Protein AF-A0A5M9WU83-F1 (afdb_monomer)

Secondary structure (DSSP, 8-state):
----S-----S-HHHHHHHHTTT-HHHHHHHHTS---EEEEEEEEE-GGG--S---SSEEE--GGG--S-SEEEEHHHH-GGG-SSEEEEEEEEESSS---------

Organism: Paenibacillus amylolyticus (NCBI:txid1451)

Structure (mmCIF, N/CA/C/O backbone):
data_AF-A0A5M9WU83-F1
#
_entry.id   AF-A0A5M9WU83-F1
#
loop_
_atom_site.group_PDB
_atom_site.id
_atom_site.type_symbol
_atom_site.label_atom_id
_atom_site.label_alt_id
_atom_site.label_comp_id
_atom_site.label_asym_id
_atom_site.label_entity_id
_atom_site.label_seq_id
_atom_site.pdbx_PDB_ins_code
_atom_site.Cartn_x
_atom_site.Cartn_y
_atom_site.Cartn_z
_atom_site.occupancy
_atom_site.B_iso_or_equiv
_atom_site.auth_seq_id
_atom_site.auth_comp_id
_atom_site.auth_asym_id
_atom_site.auth_atom_id
_atom_site.pdbx_PDB_model_num
ATOM 1 N N . MET A 1 1 ? -5.493 -7.601 -32.240 1.00 72.31 1 MET A N 1
ATOM 2 C CA . MET A 1 1 ? -4.197 -6.892 -32.221 1.00 72.31 1 MET A CA 1
ATOM 3 C C . MET A 1 1 ? -4.505 -5.409 -32.199 1.00 72.31 1 MET A C 1
ATOM 5 O O . MET A 1 1 ? -5.287 -4.974 -33.033 1.00 72.31 1 MET A O 1
ATOM 9 N N . PHE A 1 2 ? -3.998 -4.681 -31.206 1.00 92.06 2 PHE A N 1
ATOM 10 C CA . PHE A 1 2 ? -4.208 -3.237 -31.091 1.00 92.06 2 PHE A CA 1
ATOM 11 C C . PHE A 1 2 ? -3.017 -2.506 -31.712 1.00 92.06 2 PHE A C 1
ATOM 13 O O . PHE A 1 2 ? -1.892 -2.992 -31.614 1.00 92.06 2 PHE A O 1
ATOM 20 N N . VAL A 1 3 ? -3.271 -1.371 -32.358 1.00 95.44 3 VAL A N 1
ATOM 21 C CA . VAL A 1 3 ? -2.249 -0.518 -32.975 1.00 95.44 3 VAL A CA 1
ATOM 22 C C . VAL A 1 3 ? -2.421 0.884 -32.407 1.00 95.44 3 VAL A C 1
ATOM 24 O O . VAL A 1 3 ? -3.551 1.346 -32.255 1.00 95.44 3 VAL A O 1
ATOM 27 N N . ALA A 1 4 ? -1.312 1.530 -32.066 1.00 96.38 4 ALA A N 1
ATOM 28 C CA . ALA A 1 4 ? -1.283 2.894 -31.562 1.00 96.38 4 ALA A CA 1
ATOM 29 C C . ALA A 1 4 ? 0.046 3.552 -31.946 1.00 96.38 4 ALA A C 1
ATOM 31 O O . ALA A 1 4 ? 1.070 2.872 -32.002 1.00 96.38 4 ALA A O 1
ATOM 32 N N . ASP A 1 5 ? 0.032 4.867 -32.159 1.00 97.81 5 ASP A N 1
ATOM 33 C CA . ASP A 1 5 ? 1.247 5.650 -32.419 1.00 97.81 5 ASP A CA 1
ATOM 34 C C . ASP A 1 5 ? 2.111 5.820 -31.155 1.00 97.81 5 ASP A C 1
ATOM 36 O O . ASP A 1 5 ? 3.325 5.992 -31.239 1.00 97.81 5 ASP A O 1
ATOM 40 N N . ALA A 1 6 ? 1.489 5.757 -29.971 1.00 96.50 6 ALA A N 1
ATOM 41 C CA . ALA A 1 6 ? 2.151 5.819 -28.670 1.00 96.50 6 ALA A CA 1
ATOM 42 C C . ALA A 1 6 ? 1.345 5.077 -27.589 1.00 96.50 6 ALA A C 1
ATOM 44 O O . ALA A 1 6 ? 0.131 4.902 -27.710 1.00 96.50 6 ALA A O 1
ATOM 45 N N . VAL A 1 7 ? 2.016 4.672 -26.503 1.00 94.69 7 VAL A N 1
ATOM 46 C CA . VAL A 1 7 ? 1.411 3.964 -25.361 1.00 94.69 7 VAL A CA 1
ATOM 47 C C . VAL A 1 7 ? 1.835 4.619 -24.046 1.00 94.69 7 VAL A C 1
ATOM 49 O O . VAL A 1 7 ? 3.017 4.875 -23.829 1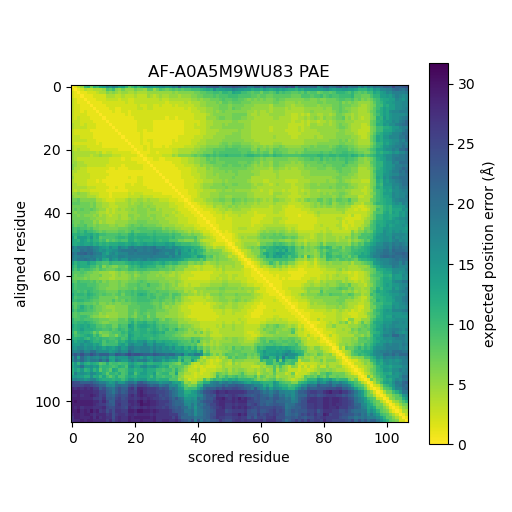.00 94.69 7 VAL A O 1
ATOM 52 N N . VAL A 1 8 ? 0.875 4.846 -23.143 1.00 96.75 8 VAL A N 1
ATOM 53 C CA . VAL A 1 8 ? 1.127 5.265 -21.754 1.00 96.75 8 VAL A CA 1
ATOM 54 C C . VAL A 1 8 ? 0.904 4.070 -20.830 1.00 96.75 8 VAL A C 1
ATOM 56 O O . VAL A 1 8 ? -0.204 3.542 -20.749 1.00 96.75 8 VAL A O 1
ATOM 59 N N . ILE A 1 9 ? 1.949 3.649 -20.115 1.00 96.31 9 ILE A N 1
ATOM 60 C CA . ILE A 1 9 ? 1.879 2.544 -19.152 1.00 96.31 9 ILE A CA 1
ATOM 61 C C . ILE A 1 9 ? 1.614 3.120 -17.757 1.00 96.31 9 ILE A C 1
ATOM 63 O O . ILE A 1 9 ? 2.502 3.701 -17.141 1.00 96.31 9 ILE A O 1
ATOM 67 N N . ALA A 1 10 ? 0.388 2.948 -17.260 1.00 97.81 10 ALA A N 1
ATOM 68 C CA . ALA A 1 10 ? -0.044 3.399 -15.930 1.00 97.81 10 ALA A CA 1
ATOM 69 C C . ALA A 1 10 ? -0.187 2.244 -14.915 1.00 97.81 10 ALA A C 1
ATOM 71 O O . ALA A 1 10 ? -0.873 2.369 -13.901 1.00 97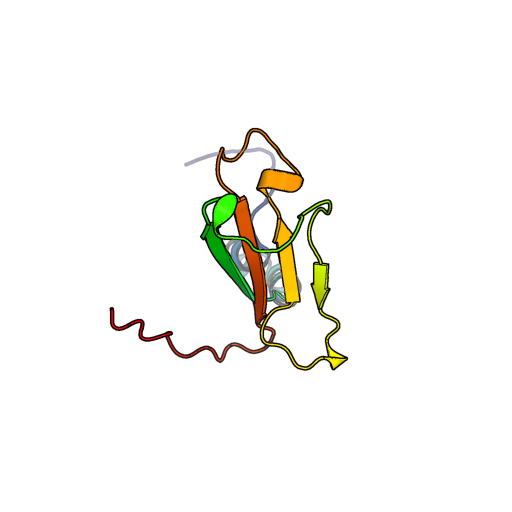.81 10 ALA A O 1
ATOM 72 N N . THR A 1 11 ? 0.423 1.091 -15.201 1.00 98.19 11 THR A N 1
ATOM 73 C CA . THR A 1 11 ? 0.434 -0.069 -14.301 1.00 98.19 11 THR A CA 1
ATOM 74 C C . THR A 1 11 ? 1.435 0.129 -13.156 1.00 98.19 11 THR A C 1
ATOM 76 O O . THR A 1 11 ? 2.338 0.960 -13.265 1.00 98.19 11 THR A O 1
ATOM 79 N N . PRO A 1 12 ? 1.358 -0.672 -12.077 1.00 98.00 12 PRO A N 1
ATOM 80 C CA . PRO A 1 12 ? 2.430 -0.740 -11.087 1.00 98.00 12 PRO A CA 1
ATOM 81 C C . PRO A 1 12 ? 3.799 -1.010 -11.730 1.00 98.00 12 PRO A C 1
ATOM 83 O O . PRO A 1 12 ? 3.883 -1.680 -12.763 1.00 98.00 12 PRO A O 1
ATOM 86 N N . ALA A 1 13 ? 4.872 -0.528 -11.097 1.00 97.88 13 ALA A N 1
A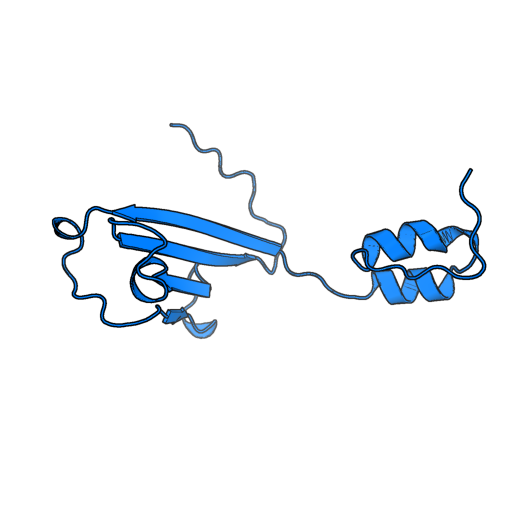TOM 87 C CA . ALA A 1 13 ? 6.214 -0.564 -11.677 1.00 97.88 13 ALA A CA 1
ATOM 88 C C . ALA A 1 13 ? 6.698 -1.988 -11.993 1.00 97.88 13 ALA A C 1
ATOM 90 O O . ALA A 1 13 ? 7.275 -2.213 -13.051 1.00 97.88 13 ALA A O 1
ATOM 91 N N . TYR A 1 14 ? 6.406 -2.963 -11.125 1.00 97.19 14 TYR A N 1
ATOM 92 C CA . TYR A 1 14 ? 6.771 -4.364 -11.360 1.00 97.19 14 TYR A CA 1
ATOM 93 C C . TYR A 1 14 ? 6.081 -4.945 -12.606 1.00 97.19 14 TYR A C 1
ATOM 95 O O . TYR A 1 14 ? 6.719 -5.642 -13.386 1.00 97.19 14 TYR A O 1
ATOM 103 N N . ALA A 1 15 ? 4.812 -4.600 -12.844 1.00 98.06 15 ALA A N 1
ATOM 104 C CA . ALA A 1 15 ? 4.068 -5.063 -14.012 1.00 98.06 15 ALA A CA 1
ATOM 105 C C . ALA A 1 15 ? 4.569 -4.382 -15.295 1.00 98.06 15 ALA A C 1
ATOM 107 O O . ALA A 1 15 ? 4.762 -5.041 -16.312 1.00 98.06 15 ALA A O 1
ATOM 108 N N . ALA A 1 16 ? 4.856 -3.077 -15.230 1.00 98.06 16 ALA A N 1
ATOM 109 C CA . ALA A 1 16 ? 5.469 -2.349 -16.339 1.00 98.06 16 ALA A CA 1
ATOM 110 C C . ALA A 1 16 ? 6.854 -2.920 -16.692 1.00 98.06 16 ALA A C 1
ATOM 112 O O . ALA A 1 16 ? 7.199 -3.035 -17.866 1.00 98.06 16 ALA A O 1
ATOM 113 N N . ALA A 1 17 ? 7.632 -3.323 -15.682 1.00 98.00 17 ALA A N 1
ATOM 114 C CA . ALA A 1 17 ? 8.919 -3.970 -15.890 1.00 98.00 17 ALA A CA 1
ATOM 115 C C . ALA A 1 17 ? 8.781 -5.291 -16.651 1.00 98.00 17 ALA A C 1
ATOM 117 O O . ALA A 1 17 ? 9.578 -5.545 -17.546 1.00 98.00 17 ALA A O 1
ATOM 118 N N . ASP A 1 18 ? 7.777 -6.109 -16.328 1.00 97.75 18 ASP A N 1
ATOM 119 C CA . ASP A 1 18 ? 7.527 -7.380 -17.017 1.00 97.75 18 ASP A CA 1
ATOM 120 C C . ASP A 1 18 ? 7.132 -7.171 -18.482 1.00 97.75 18 ASP A C 1
ATOM 122 O O . ASP A 1 18 ? 7.605 -7.897 -19.355 1.00 97.75 18 ASP A O 1
ATOM 126 N N . MET A 1 19 ? 6.334 -6.138 -18.767 1.00 96.75 19 MET A N 1
ATOM 127 C CA . MET A 1 19 ? 5.947 -5.777 -20.135 1.00 96.75 19 MET A CA 1
ATOM 128 C C . MET A 1 19 ? 7.141 -5.316 -20.983 1.00 96.75 19 MET A C 1
ATOM 130 O O . MET A 1 19 ? 7.193 -5.606 -22.173 1.00 96.75 19 MET A O 1
ATOM 134 N N . LEU A 1 20 ? 8.096 -4.604 -20.378 1.00 96.56 20 LEU A N 1
ATOM 135 C CA . LEU A 1 20 ? 9.252 -4.010 -21.062 1.00 96.56 20 LEU A CA 1
ATOM 136 C C . LEU A 1 20 ? 10.518 -4.881 -20.998 1.00 96.56 20 LEU A C 1
ATOM 138 O O . LEU A 1 20 ? 11.537 -4.522 -21.586 1.00 96.56 20 LEU A O 1
ATOM 142 N N . ALA A 1 21 ? 10.482 -6.010 -20.285 1.00 96.12 21 ALA A N 1
ATOM 143 C CA . ALA A 1 21 ? 11.663 -6.815 -19.978 1.00 96.12 21 ALA A CA 1
ATOM 144 C C . ALA A 1 21 ? 12.390 -7.344 -21.222 1.00 96.12 21 ALA A C 1
ATOM 146 O O . ALA A 1 21 ? 13.611 -7.505 -21.184 1.00 96.12 21 ALA A O 1
ATOM 147 N N . HIS A 1 22 ? 11.650 -7.622 -22.301 1.00 95.69 22 HIS A N 1
ATOM 148 C CA . HIS A 1 22 ? 12.215 -8.173 -23.530 1.00 95.69 22 HIS A CA 1
ATOM 149 C C . HIS A 1 22 ? 12.995 -7.120 -24.327 1.00 95.69 22 HIS A C 1
ATOM 151 O O . HIS A 1 22 ? 14.167 -7.329 -24.632 1.00 95.69 22 HIS A O 1
ATOM 157 N N . ASP A 1 23 ? 12.370 -5.971 -24.594 1.00 95.81 23 ASP A N 1
ATOM 158 C CA . ASP A 1 23 ? 12.923 -4.945 -25.486 1.00 95.81 23 ASP A CA 1
ATOM 159 C C . ASP A 1 23 ? 13.766 -3.889 -24.745 1.00 95.81 23 ASP A C 1
ATOM 161 O O . ASP A 1 23 ? 14.642 -3.250 -25.329 1.00 95.81 23 ASP A O 1
ATOM 165 N N . HIS A 1 24 ? 13.543 -3.706 -23.437 1.00 96.31 24 HIS A N 1
ATOM 166 C CA . HIS A 1 24 ? 14.108 -2.601 -22.655 1.00 96.31 24 HIS A CA 1
ATOM 167 C C . HIS A 1 24 ? 14.591 -3.029 -21.262 1.00 96.31 24 HIS A C 1
ATOM 169 O O . HIS A 1 24 ? 14.172 -2.495 -20.230 1.00 96.31 24 HIS A O 1
ATOM 175 N N . LYS A 1 25 ? 15.547 -3.961 -21.224 1.00 96.31 25 LYS A N 1
ATOM 176 C CA . LYS A 1 25 ? 16.076 -4.553 -19.983 1.00 96.31 25 LYS A CA 1
ATOM 177 C C . LYS A 1 25 ? 16.503 -3.537 -18.910 1.00 96.31 25 LYS A C 1
ATOM 179 O O . LYS A 1 25 ? 16.093 -3.667 -17.763 1.00 96.31 25 LYS A O 1
ATOM 184 N N . SER A 1 26 ? 17.278 -2.508 -19.269 1.00 97.69 26 SER A N 1
ATOM 185 C CA . SER A 1 26 ? 17.741 -1.499 -18.295 1.00 97.69 26 SER A CA 1
ATOM 186 C C . SER A 1 26 ? 16.583 -0.700 -17.678 1.00 97.69 26 SER A C 1
ATOM 188 O O . SER A 1 26 ? 16.608 -0.386 -16.490 1.00 97.69 26 SER A O 1
ATOM 190 N N . ILE A 1 27 ? 15.531 -0.414 -18.453 1.00 97.06 27 ILE A N 1
ATOM 191 C CA . ILE A 1 27 ? 14.327 0.255 -17.940 1.00 97.06 27 ILE A CA 1
ATOM 192 C C . ILE A 1 27 ? 13.587 -0.681 -16.981 1.00 97.06 27 ILE A C 1
ATOM 194 O O . ILE A 1 27 ? 13.213 -0.268 -15.884 1.00 97.06 27 ILE A O 1
ATOM 198 N N . ALA A 1 28 ? 13.425 -1.951 -17.358 1.00 98.00 28 ALA A N 1
ATOM 199 C CA . ALA A 1 28 ? 12.786 -2.953 -16.514 1.00 98.00 28 ALA A CA 1
ATOM 200 C C . ALA A 1 28 ? 13.523 -3.150 -15.173 1.00 98.00 28 ALA A C 1
ATOM 202 O O . ALA A 1 28 ? 12.878 -3.275 -14.132 1.00 98.00 28 ALA A O 1
ATOM 203 N N . GLU A 1 29 ? 14.858 -3.125 -15.168 1.00 97.94 29 GLU A N 1
ATOM 204 C CA . GLU A 1 29 ? 15.671 -3.210 -13.946 1.00 97.94 29 GLU A CA 1
ATOM 205 C C . GLU A 1 29 ? 15.435 -2.014 -13.011 1.00 97.94 29 GLU A C 1
ATOM 207 O O . GLU A 1 29 ? 15.193 -2.207 -11.817 1.00 97.94 29 GLU A O 1
ATOM 212 N N . HIS A 1 30 ? 15.406 -0.788 -13.543 1.00 98.12 30 HIS A N 1
ATOM 213 C CA . HIS A 1 30 ? 15.081 0.397 -12.745 1.00 98.12 30 HIS A CA 1
ATOM 214 C C . HIS A 1 30 ? 13.659 0.339 -12.179 1.00 98.12 30 HIS A C 1
ATOM 216 O O . HIS A 1 30 ? 13.463 0.609 -10.995 1.00 98.12 30 HIS A O 1
ATOM 222 N N . LEU A 1 31 ? 12.676 -0.075 -12.981 1.00 98.19 31 LEU A N 1
ATOM 223 C CA . LEU A 1 31 ? 11.292 -0.221 -12.528 1.00 98.19 31 LEU A CA 1
ATOM 224 C C . LEU A 1 31 ? 11.165 -1.258 -11.401 1.00 98.19 31 LEU A C 1
ATOM 226 O O . LEU A 1 31 ? 10.447 -1.024 -10.430 1.00 98.19 31 LEU A O 1
ATOM 230 N N . ARG A 1 32 ? 11.906 -2.371 -11.478 1.00 97.56 32 ARG A N 1
ATOM 231 C CA . ARG A 1 32 ? 11.940 -3.407 -10.427 1.00 97.56 32 ARG A CA 1
ATOM 232 C C . ARG A 1 32 ? 12.580 -2.940 -9.125 1.00 97.56 32 ARG A C 1
ATOM 234 O O . ARG A 1 32 ? 12.257 -3.490 -8.077 1.00 97.56 32 ARG A O 1
ATOM 241 N N . SER A 1 33 ? 13.466 -1.947 -9.169 1.00 97.38 33 SER A N 1
ATOM 242 C CA . SER A 1 33 ? 14.094 -1.405 -7.957 1.00 97.38 33 SER A CA 1
ATOM 243 C C . SER A 1 33 ? 13.169 -0.524 -7.112 1.00 97.38 33 SER A C 1
ATOM 245 O O . SER A 1 33 ? 13.525 -0.188 -5.983 1.00 97.38 33 SER A O 1
ATOM 247 N N . ILE A 1 34 ? 11.985 -0.157 -7.620 1.00 97.69 34 ILE A N 1
ATOM 248 C CA . ILE A 1 34 ? 11.027 0.672 -6.884 1.00 97.69 34 ILE A CA 1
ATOM 249 C C . ILE A 1 34 ? 10.426 -0.159 -5.736 1.00 97.69 34 ILE A C 1
ATOM 251 O O . ILE A 1 34 ? 9.750 -1.158 -5.999 1.00 97.69 34 ILE A O 1
ATOM 255 N N . PRO A 1 35 ? 10.637 0.229 -4.463 1.00 94.06 35 PRO A N 1
ATOM 256 C CA . PRO A 1 35 ? 10.154 -0.544 -3.330 1.00 94.06 35 PRO A CA 1
ATOM 257 C C . PRO A 1 35 ? 8.640 -0.390 -3.159 1.00 94.06 35 PRO A C 1
ATOM 259 O O . PRO A 1 35 ? 8.090 0.704 -3.275 1.00 94.06 35 PRO A O 1
ATOM 262 N N . TYR A 1 36 ? 7.976 -1.487 -2.801 1.00 92.88 36 TYR A N 1
ATOM 263 C CA . TYR A 1 36 ? 6.567 -1.510 -2.415 1.00 92.88 36 TYR A CA 1
ATOM 264 C C . TYR A 1 36 ? 6.444 -2.011 -0.978 1.00 92.88 36 TYR A C 1
ATOM 266 O O . TYR A 1 36 ? 7.059 -3.009 -0.605 1.00 92.88 36 TYR A O 1
ATOM 274 N N . ALA A 1 37 ? 5.627 -1.329 -0.180 1.00 87.75 37 ALA A N 1
ATOM 275 C CA . ALA A 1 37 ? 5.235 -1.799 1.142 1.00 87.75 37 ALA A CA 1
ATOM 276 C C . ALA A 1 37 ? 3.878 -2.504 1.059 1.00 87.75 37 ALA A C 1
ATOM 278 O O . ALA A 1 37 ? 2.983 -2.050 0.341 1.00 87.75 37 ALA A O 1
ATOM 279 N N . SER A 1 38 ? 3.717 -3.598 1.805 1.00 85.50 38 SER A N 1
ATOM 280 C CA . SER A 1 38 ? 2.420 -4.256 1.944 1.00 85.50 38 SER A CA 1
ATOM 281 C C . SER A 1 38 ? 1.612 -3.574 3.043 1.00 85.50 38 SER A C 1
ATOM 283 O O . SER A 1 38 ? 2.161 -3.150 4.063 1.00 85.50 38 SER A O 1
ATOM 285 N N . VAL A 1 39 ? 0.300 -3.458 2.848 1.00 86.56 39 VAL A N 1
ATOM 286 C CA . VAL A 1 39 ? -0.603 -2.844 3.824 1.00 86.56 39 VAL A CA 1
ATOM 287 C C . VAL A 1 39 ? -1.840 -3.712 3.980 1.00 86.56 39 VAL A C 1
ATOM 289 O O . VAL A 1 39 ? -2.467 -4.097 2.995 1.00 86.56 39 VAL A O 1
ATOM 292 N N . MET A 1 40 ? -2.209 -3.993 5.226 1.00 87.69 40 MET A N 1
ATOM 293 C CA . MET A 1 40 ? -3.473 -4.628 5.576 1.00 87.69 40 MET A CA 1
ATOM 294 C C . MET A 1 40 ? -4.439 -3.575 6.111 1.00 87.69 40 MET A C 1
ATOM 296 O O . MET A 1 40 ? -4.083 -2.793 6.993 1.00 87.69 40 MET A O 1
ATOM 300 N N . ASN A 1 41 ? -5.669 -3.603 5.606 1.00 87.56 41 ASN A N 1
ATOM 301 C CA . ASN A 1 41 ? -6.770 -2.773 6.074 1.00 87.56 41 ASN A CA 1
ATOM 302 C C . ASN A 1 41 ? -7.843 -3.663 6.707 1.00 87.56 41 ASN A C 1
ATOM 304 O O . ASN A 1 41 ? -8.324 -4.599 6.072 1.00 87.56 41 ASN A O 1
ATOM 308 N N . VAL A 1 42 ? -8.21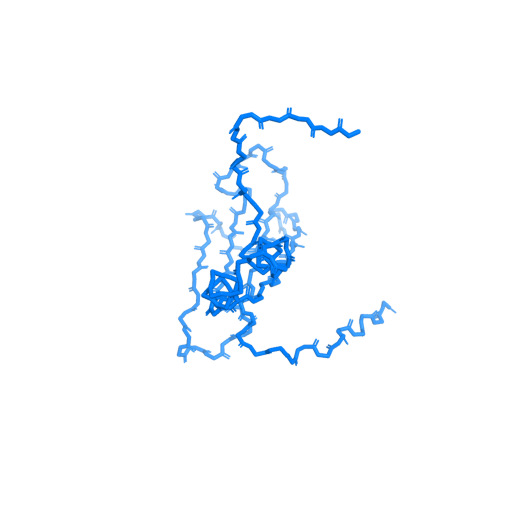7 -3.361 7.948 1.00 88.12 42 VAL A N 1
ATOM 309 C CA . VAL A 1 42 ? -9.255 -4.059 8.711 1.00 88.12 42 VAL A CA 1
ATOM 310 C C . VAL A 1 42 ? -10.368 -3.071 9.019 1.00 88.12 42 VAL A C 1
ATOM 312 O O . VAL A 1 42 ? -10.127 -2.026 9.620 1.00 88.12 42 VAL A O 1
ATOM 315 N N . VAL A 1 43 ? -11.589 -3.405 8.612 1.00 89.56 43 VAL A N 1
ATOM 316 C CA . VAL A 1 43 ? -12.778 -2.589 8.869 1.00 89.56 43 VAL A CA 1
ATOM 317 C C . VAL A 1 43 ? -13.550 -3.190 10.038 1.00 89.56 43 VAL A C 1
ATOM 319 O O . VAL A 1 43 ? -13.916 -4.363 9.994 1.00 89.56 43 VAL A O 1
ATOM 322 N N . LEU A 1 44 ? -13.800 -2.390 11.072 1.00 87.44 44 LEU A N 1
ATOM 323 C CA . LEU A 1 44 ? -14.594 -2.764 12.240 1.00 87.44 44 LEU A CA 1
ATOM 324 C C . LEU A 1 44 ? -15.806 -1.837 12.342 1.00 87.44 44 LEU A C 1
ATOM 326 O O . LEU A 1 44 ? -15.657 -0.615 12.333 1.00 87.44 44 LEU A O 1
ATOM 330 N N . ALA A 1 45 ? -16.997 -2.417 12.458 1.00 88.00 45 ALA A N 1
ATOM 331 C CA . ALA A 1 45 ? -18.248 -1.680 12.582 1.00 88.00 45 ALA A CA 1
ATOM 332 C C . ALA A 1 45 ? -18.865 -1.918 13.963 1.00 88.00 45 ALA A C 1
ATOM 334 O O . ALA A 1 45 ? -19.026 -3.065 14.383 1.00 88.00 45 ALA A O 1
ATOM 335 N N . TYR A 1 46 ? -19.233 -0.836 14.642 1.00 84.06 46 TYR A N 1
ATOM 336 C CA . TYR A 1 46 ? -19.884 -0.869 15.950 1.00 84.06 46 TYR A CA 1
ATOM 337 C C . TYR A 1 46 ? -21.137 -0.002 15.932 1.00 84.06 46 TYR A C 1
ATOM 339 O O . TYR A 1 46 ? -21.196 1.016 15.238 1.00 84.06 46 TYR A O 1
ATOM 347 N N . ARG A 1 47 ? -22.144 -0.373 16.728 1.00 84.38 47 ARG A N 1
ATOM 348 C CA . ARG A 1 47 ? -23.250 0.546 17.020 1.00 84.38 47 ARG A CA 1
ATOM 349 C C . ARG A 1 47 ? -22.714 1.699 17.858 1.00 84.38 47 ARG A C 1
ATOM 351 O O . ARG A 1 47 ? -21.864 1.485 18.715 1.00 84.38 47 ARG A O 1
ATOM 358 N N . GLU A 1 48 ? -23.243 2.896 17.640 1.00 78.88 48 GLU A N 1
ATOM 359 C CA . GLU A 1 48 ? -22.792 4.104 18.337 1.00 78.88 48 GLU A CA 1
ATOM 360 C C . GLU A 1 48 ? -22.851 3.959 19.863 1.00 78.88 48 GLU A C 1
ATOM 362 O O . GLU A 1 48 ? -21.868 4.213 20.550 1.00 78.88 48 GLU A O 1
ATOM 367 N N . GLN A 1 49 ? -23.956 3.416 20.376 1.00 82.75 49 GLN A N 1
ATOM 368 C CA . GLN A 1 49 ? -24.164 3.154 21.804 1.00 82.75 49 GLN A CA 1
ATOM 369 C C . GLN A 1 49 ? -23.169 2.157 22.431 1.00 82.75 49 GLN A C 1
ATOM 371 O O . GLN A 1 49 ? -23.007 2.148 23.649 1.00 82.75 49 GLN A O 1
ATOM 376 N N . ASP A 1 50 ? -22.514 1.317 21.622 1.00 85.69 50 ASP A N 1
ATOM 377 C CA . ASP A 1 50 ? -21.543 0.326 22.102 1.00 85.69 50 ASP A CA 1
ATOM 378 C C . ASP A 1 50 ? -20.120 0.916 22.170 1.00 85.69 50 ASP A C 1
ATOM 380 O O . ASP A 1 50 ? -19.213 0.314 22.748 1.00 85.69 50 ASP A O 1
ATOM 384 N N . VAL A 1 51 ? -19.905 2.100 21.586 1.00 81.50 51 VAL A N 1
ATOM 385 C CA . VAL A 1 51 ? -18.625 2.806 21.599 1.00 81.50 51 VAL A CA 1
ATOM 386 C C . VAL A 1 51 ? -18.639 3.797 22.759 1.00 81.50 51 VAL A C 1
ATOM 388 O O . VAL A 1 51 ? -19.170 4.897 22.665 1.00 81.50 51 VAL A O 1
ATOM 391 N N . GLY A 1 52 ? -18.029 3.412 23.881 1.00 77.31 52 GLY A N 1
ATOM 392 C CA . GLY A 1 52 ? -17.994 4.203 25.121 1.00 77.31 52 GLY A CA 1
ATOM 393 C C . GLY A 1 52 ? -17.143 5.483 25.080 1.00 77.31 52 GLY A C 1
ATOM 394 O O . GLY A 1 52 ? -16.700 5.946 26.129 1.00 77.31 52 GLY A O 1
ATOM 395 N N . VAL A 1 53 ? -16.859 6.033 23.897 1.00 76.44 53 VAL A N 1
ATOM 396 C CA . VAL A 1 53 ? -16.053 7.244 23.698 1.00 76.44 53 VAL A CA 1
ATOM 397 C C . VAL A 1 53 ? -16.689 8.144 22.639 1.00 76.44 53 VAL A C 1
ATOM 399 O O . VAL A 1 53 ? -17.130 7.673 21.595 1.00 76.44 53 VAL A O 1
ATOM 402 N N . SER A 1 54 ? -16.706 9.457 22.887 1.00 72.25 54 SER A N 1
ATOM 403 C CA . SER A 1 54 ? -17.138 10.437 21.884 1.00 72.25 54 SER A CA 1
ATOM 404 C C . SER A 1 54 ? -16.065 10.577 20.803 1.00 72.25 54 SER A C 1
ATOM 406 O O . SER A 1 54 ? -14.918 10.931 21.086 1.00 72.25 54 SER A O 1
ATOM 408 N N . LEU A 1 55 ? -16.434 10.286 19.557 1.00 74.75 55 LEU A N 1
ATOM 409 C CA . LEU A 1 55 ? -15.526 10.302 18.415 1.00 74.75 55 LEU A CA 1
ATOM 410 C C . LEU A 1 55 ? -15.612 11.628 17.643 1.00 74.75 55 LEU A C 1
ATOM 412 O O . LEU A 1 55 ? -16.082 11.669 16.511 1.00 74.75 55 LEU A O 1
ATOM 416 N N . ASN A 1 56 ? -15.109 12.717 18.225 1.00 77.62 56 ASN A N 1
ATOM 417 C CA . ASN A 1 56 ? -15.026 14.026 17.550 1.00 77.62 56 ASN A CA 1
ATOM 418 C C . ASN A 1 56 ? -13.699 14.211 16.790 1.00 77.62 56 ASN A C 1
ATOM 420 O O . ASN A 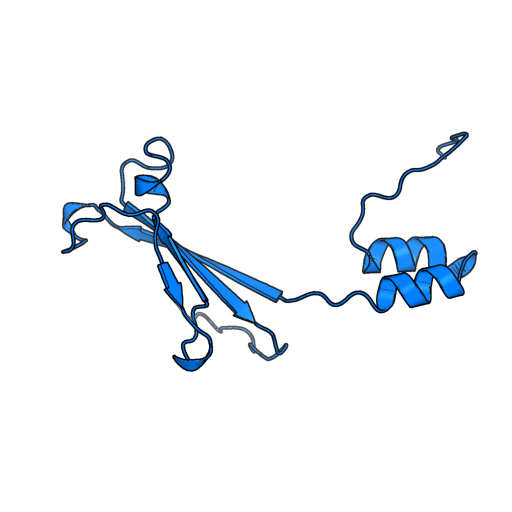1 56 ? -13.063 15.261 16.861 1.00 77.62 56 ASN A O 1
ATOM 424 N N . SER A 1 57 ? -13.223 13.168 16.106 1.00 81.75 57 SER A N 1
ATOM 425 C CA . SER A 1 57 ? -11.980 13.229 15.330 1.00 81.75 57 SER A CA 1
ATOM 426 C C . SER A 1 57 ? -12.049 12.353 14.080 1.00 81.75 57 SER A C 1
ATOM 428 O O . SER A 1 57 ? -12.947 11.530 13.928 1.00 81.75 57 SER A O 1
ATOM 430 N N . SER A 1 58 ? -11.082 12.509 13.177 1.00 86.56 58 SER A N 1
ATOM 431 C CA . SER A 1 58 ? -10.976 11.652 11.989 1.00 86.56 58 SER A CA 1
ATOM 432 C C . SER A 1 58 ? -10.212 10.345 12.238 1.00 86.56 58 SER A C 1
ATOM 434 O O . SER A 1 58 ? -10.187 9.487 11.355 1.00 86.56 58 SER A O 1
ATOM 436 N N . GLY A 1 59 ? -9.603 10.172 13.417 1.00 88.69 59 GLY A N 1
ATOM 437 C CA . GLY A 1 59 ? -8.766 9.025 13.762 1.00 88.69 59 GLY A CA 1
ATOM 438 C C . GLY A 1 59 ? -7.391 9.417 14.315 1.00 88.69 59 GLY A C 1
ATOM 439 O O . GLY A 1 59 ? -7.188 10.536 14.782 1.00 88.69 59 GLY A O 1
ATOM 440 N N . PHE A 1 60 ? -6.434 8.488 14.270 1.00 90.69 60 PHE A N 1
ATOM 441 C CA . PHE A 1 60 ? -5.073 8.672 14.779 1.00 90.69 60 PHE A CA 1
ATOM 442 C C . PHE A 1 60 ? -4.026 7.885 13.980 1.00 90.69 60 PHE A C 1
ATOM 444 O O . PHE A 1 60 ? -4.329 6.908 13.294 1.00 90.69 60 PHE A O 1
ATOM 451 N N . VAL A 1 61 ? -2.763 8.288 14.129 1.00 92.69 61 VAL A N 1
ATOM 452 C CA . VAL A 1 61 ? -1.583 7.553 13.650 1.00 92.69 61 VAL A CA 1
ATOM 453 C C . VAL A 1 61 ? -0.781 7.036 14.835 1.00 92.69 61 VAL A C 1
ATOM 455 O O . VAL A 1 61 ? -0.774 7.652 15.900 1.00 92.69 61 VAL A O 1
ATOM 458 N N . VAL A 1 62 ? -0.094 5.912 14.654 1.00 92.62 62 VAL A N 1
ATOM 459 C CA . VAL A 1 62 ? 0.760 5.321 15.685 1.00 92.62 62 VAL A CA 1
ATOM 460 C C . VAL A 1 62 ? 2.224 5.458 15.275 1.00 92.62 62 VAL A C 1
ATOM 462 O O . VAL A 1 62 ? 2.635 4.875 14.268 1.00 92.62 62 VAL A O 1
ATOM 465 N N . PRO A 1 63 ? 3.034 6.225 16.028 1.00 90.69 63 PRO A N 1
ATOM 466 C CA . PRO A 1 63 ? 4.465 6.318 15.783 1.00 90.69 63 PRO A CA 1
ATOM 467 C C . PRO A 1 63 ? 5.147 4.951 15.875 1.00 90.69 63 PRO A C 1
ATOM 469 O O . PRO A 1 63 ? 4.838 4.149 16.752 1.00 90.69 63 PRO A O 1
ATOM 472 N N . ARG A 1 64 ? 6.158 4.713 15.034 1.00 84.25 64 ARG A N 1
ATOM 473 C CA . ARG A 1 64 ? 6.888 3.432 15.004 1.00 84.25 64 ARG A CA 1
ATOM 474 C C . ARG A 1 64 ? 7.506 3.041 16.355 1.00 84.25 64 ARG A C 1
ATOM 476 O O . ARG A 1 64 ? 7.567 1.857 16.666 1.00 84.25 64 ARG A O 1
ATOM 483 N N . LYS A 1 65 ? 7.919 4.029 17.161 1.00 91.75 65 LYS A N 1
ATOM 484 C CA . LYS A 1 65 ? 8.487 3.831 18.510 1.00 91.75 65 LYS A CA 1
ATOM 485 C C . LYS A 1 65 ? 7.518 3.194 19.514 1.00 91.75 65 LYS A C 1
ATOM 487 O O . LYS A 1 65 ? 7.960 2.726 20.549 1.00 91.75 65 LYS A O 1
ATOM 492 N N . GLU A 1 66 ? 6.217 3.209 19.228 1.00 91.31 66 GLU A N 1
ATOM 493 C CA . GLU A 1 66 ? 5.196 2.623 20.104 1.00 91.31 66 GLU A CA 1
ATOM 494 C C . GLU A 1 66 ? 5.089 1.096 19.943 1.00 91.31 66 GLU A C 1
ATOM 496 O O . GLU A 1 66 ? 4.297 0.468 20.644 1.00 91.31 66 GLU A O 1
ATOM 501 N N . GLU A 1 67 ? 5.835 0.508 18.995 1.00 86.38 67 GLU A N 1
ATOM 502 C CA . GLU A 1 67 ? 5.935 -0.941 18.754 1.00 86.38 67 GLU A CA 1
ATOM 503 C C . GLU A 1 67 ? 4.571 -1.648 18.639 1.00 86.38 67 GLU A C 1
ATOM 505 O O . GLU A 1 67 ? 4.366 -2.780 19.083 1.00 86.38 67 GLU A O 1
ATOM 510 N N . ARG A 1 68 ? 3.593 -0.970 18.023 1.00 86.88 68 ARG A N 1
ATOM 511 C CA . ARG A 1 68 ? 2.244 -1.509 17.808 1.00 86.88 68 ARG A CA 1
ATOM 512 C C . ARG A 1 68 ? 2.104 -2.169 16.443 1.00 86.88 68 ARG A C 1
ATOM 514 O O . ARG A 1 68 ? 2.704 -1.753 15.460 1.00 86.88 68 ARG A O 1
ATOM 521 N N . LYS A 1 69 ? 1.195 -3.145 16.384 1.00 86.00 69 LYS A N 1
ATOM 522 C CA . LYS A 1 69 ? 0.755 -3.829 15.154 1.00 86.00 69 LYS A CA 1
ATOM 523 C C . LYS A 1 69 ? -0.265 -3.033 14.333 1.00 86.00 69 LYS A C 1
ATOM 525 O O . LYS A 1 69 ? -0.901 -3.590 13.451 1.00 86.00 69 LYS A O 1
ATOM 530 N N . ILE A 1 70 ? -0.483 -1.761 14.639 1.00 89.19 70 ILE A N 1
ATOM 531 C CA . ILE A 1 70 ? -1.326 -0.869 13.840 1.00 89.19 70 ILE A CA 1
ATOM 532 C C . ILE A 1 70 ? -0.513 0.384 13.565 1.00 89.19 70 ILE A C 1
ATOM 534 O O . ILE A 1 70 ? 0.246 0.826 14.424 1.00 89.19 70 ILE A O 1
ATOM 538 N N . THR A 1 71 ? -0.664 0.946 12.375 1.00 90.62 71 THR A N 1
ATOM 539 C CA . THR A 1 71 ? 0.031 2.175 11.973 1.00 90.62 71 THR A CA 1
ATOM 540 C C . THR A 1 71 ? -0.904 3.371 11.980 1.00 90.62 71 THR A C 1
ATOM 542 O O . THR A 1 71 ? -0.465 4.496 12.207 1.00 90.62 71 THR A O 1
ATOM 545 N N . ALA A 1 72 ? -2.196 3.139 11.751 1.00 90.56 72 ALA A N 1
ATOM 546 C CA . ALA A 1 72 ? -3.220 4.166 11.826 1.00 90.56 72 ALA A CA 1
ATOM 547 C C . ALA A 1 72 ? -4.599 3.554 12.083 1.00 90.56 72 ALA A C 1
ATOM 549 O O . ALA A 1 72 ? -4.848 2.385 11.786 1.00 90.56 72 ALA A O 1
ATOM 550 N N . CYS A 1 73 ? -5.502 4.378 12.595 1.00 90.38 73 CYS A N 1
ATOM 551 C CA . CYS A 1 73 ? -6.927 4.105 12.652 1.00 90.38 73 CYS A CA 1
ATOM 552 C C . CYS A 1 73 ? -7.664 5.341 12.140 1.00 90.38 73 CYS A C 1
ATOM 554 O O . CYS A 1 73 ? -7.395 6.445 12.598 1.00 90.38 73 CYS A O 1
ATOM 556 N N . THR A 1 74 ? -8.569 5.165 11.186 1.00 89.69 74 THR A N 1
ATOM 557 C CA . THR A 1 74 ? -9.430 6.209 10.627 1.00 89.69 74 THR A CA 1
ATOM 558 C C . THR A 1 74 ? -10.867 5.949 11.050 1.00 89.69 74 THR A C 1
ATOM 560 O O . THR A 1 74 ? -11.369 4.834 10.917 1.00 89.69 74 THR A O 1
ATOM 563 N N . TRP A 1 75 ? -11.546 6.975 11.546 1.00 89.19 75 TRP A N 1
ATOM 564 C CA . TRP A 1 75 ? -12.958 6.920 11.919 1.00 89.19 75 TRP A CA 1
ATOM 565 C C . TRP A 1 75 ? -13.767 7.413 10.728 1.00 89.19 75 TRP A C 1
ATOM 567 O O . TRP A 1 75 ? -13.965 8.610 10.524 1.00 89.19 75 TRP A O 1
ATOM 577 N N . THR A 1 76 ? -14.142 6.471 9.868 1.00 85.75 76 THR A N 1
ATOM 578 C CA . THR A 1 76 ? -14.658 6.762 8.526 1.00 85.75 76 THR A CA 1
ATOM 579 C C . THR A 1 76 ? -16.011 7.457 8.598 1.00 85.75 76 THR A C 1
ATOM 581 O O . THR A 1 76 ? -16.196 8.458 7.916 1.00 85.75 76 THR A O 1
ATOM 584 N N . SER A 1 77 ? -16.906 7.001 9.478 1.00 83.12 77 SER A N 1
ATOM 585 C CA . SER A 1 77 ? -18.224 7.614 9.690 1.00 83.12 77 SER A CA 1
ATOM 586 C C . SER A 1 77 ? -18.135 9.021 10.290 1.00 83.12 77 SER A C 1
ATOM 588 O O . SER A 1 77 ? -18.950 9.870 9.962 1.00 83.12 77 SER A O 1
ATOM 590 N N . CYS A 1 78 ? -17.116 9.307 11.108 1.00 83.50 78 CYS A N 1
ATOM 591 C CA . CYS A 1 78 ? -16.880 10.647 11.662 1.00 83.50 78 CYS A CA 1
ATOM 592 C C . CYS A 1 78 ? -16.288 11.610 10.623 1.00 83.50 78 CYS A C 1
ATOM 594 O O . CYS A 1 78 ? -16.542 12.808 10.661 1.00 83.50 78 CYS A O 1
ATOM 596 N N . LYS A 1 79 ? -15.471 11.097 9.695 1.00 82.44 79 LYS A N 1
ATOM 597 C CA . LYS A 1 79 ? -14.886 11.894 8.608 1.00 82.44 79 LYS A CA 1
ATOM 598 C C . LYS A 1 79 ? -15.874 12.115 7.459 1.00 82.44 79 LYS A C 1
ATOM 600 O O . LYS A 1 79 ? -15.838 13.154 6.808 1.00 82.44 79 LYS A O 1
ATOM 605 N N . TRP A 1 80 ? -16.724 11.125 7.203 1.00 86.06 80 TRP A N 1
ATOM 606 C CA . TRP A 1 80 ? -17.661 11.069 6.090 1.00 86.06 80 TRP A CA 1
ATOM 607 C C . TRP A 1 80 ? -19.004 10.519 6.583 1.00 86.06 80 TRP A C 1
ATOM 609 O O . TRP A 1 80 ? -19.277 9.323 6.468 1.00 86.06 80 TRP A O 1
ATOM 619 N N . GLU A 1 81 ? -19.855 11.399 7.105 1.00 81.75 81 GLU A N 1
ATOM 620 C CA . GLU A 1 81 ? -21.123 11.036 7.769 1.00 81.75 81 GLU A CA 1
ATOM 621 C C . GLU A 1 81 ? -22.054 10.166 6.904 1.00 81.75 81 GLU A C 1
ATOM 623 O O . GLU A 1 81 ? -22.798 9.335 7.411 1.00 81.75 81 GLU A O 1
ATOM 628 N N . HIS A 1 82 ? -21.967 10.286 5.578 1.00 83.31 82 HIS A N 1
ATOM 629 C CA . HIS A 1 82 ? -22.783 9.520 4.631 1.00 83.31 82 HIS A CA 1
ATOM 630 C C . HIS A 1 82 ? -22.333 8.060 4.431 1.00 83.31 82 HIS A C 1
ATOM 632 O O . HIS A 1 82 ? -23.006 7.310 3.727 1.00 83.31 82 HIS A O 1
ATOM 638 N N . THR A 1 83 ? -21.186 7.648 4.979 1.00 81.62 83 THR A N 1
ATOM 639 C CA . THR A 1 83 ? -20.614 6.317 4.704 1.00 81.62 83 THR A CA 1
ATOM 640 C C . THR A 1 83 ? -21.245 5.195 5.523 1.00 81.62 83 THR A C 1
ATOM 642 O O . THR A 1 83 ? -21.259 4.055 5.061 1.00 81.62 83 THR A O 1
ATOM 645 N N . ALA A 1 84 ? -21.778 5.491 6.711 1.00 75.25 84 ALA A N 1
ATOM 646 C CA . ALA A 1 84 ? -22.494 4.521 7.531 1.00 75.25 84 ALA A CA 1
ATOM 647 C C . ALA A 1 84 ? -23.353 5.214 8.604 1.00 75.25 84 ALA A C 1
ATOM 649 O O . ALA A 1 84 ? -22.903 6.195 9.190 1.00 75.25 84 ALA A O 1
ATOM 650 N N . PRO A 1 85 ? -24.534 4.660 8.944 1.00 67.75 85 PRO A N 1
ATOM 651 C CA . PRO A 1 85 ? -25.305 5.083 10.118 1.00 67.75 85 PRO A CA 1
ATOM 652 C C . PRO A 1 85 ? -24.716 4.551 11.442 1.00 67.75 85 PRO A C 1
ATOM 654 O O . PRO A 1 85 ? -25.168 4.927 12.516 1.00 67.75 85 PRO A O 1
ATOM 657 N N . ALA A 1 86 ? -23.745 3.636 11.365 1.00 67.94 86 ALA A N 1
ATOM 658 C CA . ALA A 1 86 ? -23.018 3.053 12.490 1.00 67.94 86 ALA A CA 1
ATOM 659 C C . ALA A 1 86 ? -21.581 3.600 12.537 1.00 67.94 86 ALA A C 1
ATOM 661 O O . ALA A 1 86 ? -21.076 4.117 11.538 1.00 67.94 86 ALA A O 1
ATOM 662 N N . ILE A 1 87 ? -20.889 3.438 13.668 1.00 71.25 87 ILE A N 1
ATOM 663 C CA . ILE A 1 87 ? -19.491 3.856 13.777 1.00 71.25 87 ILE A CA 1
ATOM 664 C C . ILE A 1 87 ? -18.603 2.879 13.005 1.00 71.25 87 ILE A C 1
ATOM 666 O O . ILE A 1 87 ? -18.561 1.683 13.310 1.00 71.25 87 ILE A O 1
ATOM 670 N N . LEU A 1 88 ? -17.857 3.409 12.032 1.00 72.50 88 LEU A N 1
ATOM 671 C CA . LEU A 1 88 ? -16.954 2.639 11.182 1.00 72.50 88 LEU A CA 1
ATOM 672 C C . LEU A 1 88 ? -15.489 2.999 11.445 1.00 72.50 88 LEU A C 1
ATOM 674 O O . LEU A 1 88 ? -15.029 4.091 11.098 1.00 72.50 88 LEU A O 1
ATOM 678 N N . PHE A 1 89 ? -14.734 2.047 11.985 1.00 75.06 89 PHE A N 1
ATOM 679 C CA . PHE A 1 89 ? -13.288 2.144 12.147 1.00 75.06 89 PHE A CA 1
ATOM 680 C C . PHE A 1 89 ? -12.580 1.422 11.006 1.00 75.06 89 PH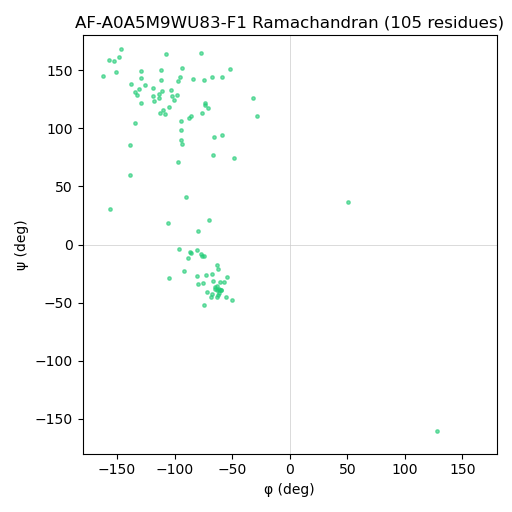E A C 1
ATOM 682 O O . PHE A 1 89 ? -12.834 0.250 10.739 1.00 75.06 89 PHE A O 1
ATOM 689 N N . LEU A 1 90 ? -11.642 2.106 10.367 1.00 75.19 90 LEU A N 1
ATOM 690 C CA . LEU A 1 90 ? -10.693 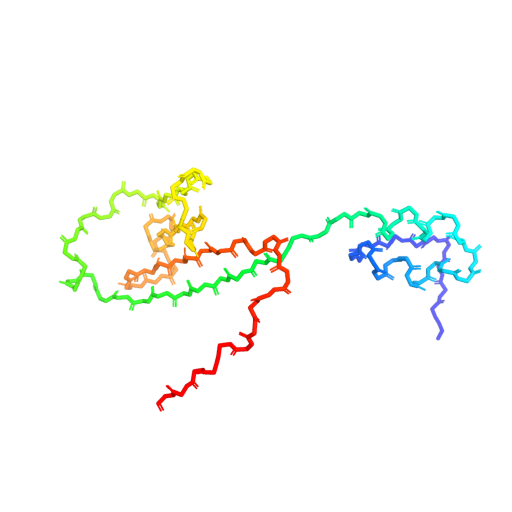1.524 9.431 1.00 75.19 90 LEU A CA 1
ATOM 691 C C . LEU A 1 90 ? -9.320 1.510 10.095 1.00 75.19 90 LEU A C 1
ATOM 693 O O . LEU A 1 90 ? -8.724 2.560 10.316 1.00 75.19 90 LEU A O 1
ATOM 697 N N . ILE A 1 91 ? -8.810 0.328 10.405 1.00 75.69 91 ILE A N 1
ATOM 698 C CA . ILE A 1 91 ? -7.491 0.140 11.001 1.00 75.69 91 ILE A CA 1
ATOM 699 C C . ILE A 1 91 ? -6.532 -0.319 9.912 1.00 75.69 91 ILE A C 1
ATOM 701 O O . ILE A 1 91 ? -6.792 -1.304 9.223 1.00 75.69 91 ILE A O 1
ATOM 705 N N . SER A 1 92 ? -5.404 0.371 9.785 1.00 76.44 92 SER A N 1
ATOM 706 C CA . SER A 1 92 ? -4.358 0.033 8.823 1.00 76.44 92 SER A CA 1
ATOM 707 C C . SER A 1 92 ? -3.104 -0.452 9.543 1.00 76.44 92 SER A C 1
ATOM 709 O O . SER A 1 92 ? -2.711 0.097 10.577 1.00 76.44 92 SER A O 1
ATOM 711 N N . HIS A 1 93 ? -2.449 -1.457 8.967 1.00 81.00 93 HIS A N 1
ATOM 712 C CA . HIS A 1 93 ? -1.117 -1.910 9.351 1.00 81.00 93 HIS A CA 1
ATOM 713 C C . HIS A 1 93 ? -0.228 -1.995 8.116 1.00 81.00 93 HIS A C 1
ATOM 715 O O . HIS A 1 93 ? -0.534 -2.736 7.181 1.00 81.00 93 HIS A O 1
ATOM 721 N N . ILE A 1 94 ? 0.881 -1.260 8.128 1.00 72.50 94 ILE A N 1
ATOM 722 C CA . ILE A 1 94 ? 1.927 -1.392 7.116 1.00 72.50 94 ILE A CA 1
ATOM 723 C C . ILE A 1 94 ? 2.855 -2.515 7.560 1.00 72.50 94 ILE A C 1
ATOM 725 O O . ILE A 1 94 ? 3.601 -2.363 8.527 1.00 72.50 94 ILE A O 1
ATOM 729 N N . ASP A 1 95 ? 2.821 -3.629 6.837 1.00 64.44 95 ASP A N 1
ATOM 730 C CA . ASP A 1 95 ? 3.806 -4.680 7.016 1.00 64.44 95 ASP A CA 1
ATOM 731 C C . ASP A 1 95 ? 5.018 -4.375 6.129 1.00 64.44 95 ASP A C 1
ATOM 733 O O . ASP A 1 95 ? 4.963 -4.433 4.899 1.00 64.44 95 ASP A O 1
ATOM 737 N N . THR A 1 96 ? 6.121 -3.991 6.767 1.00 52.72 96 THR A N 1
ATOM 738 C CA . THR A 1 96 ? 7.394 -3.733 6.076 1.00 52.72 96 THR A CA 1
ATOM 739 C C . THR A 1 96 ? 8.228 -5.004 5.899 1.00 52.72 96 THR A C 1
ATOM 741 O O . THR A 1 96 ? 9.239 -4.967 5.204 1.00 52.72 96 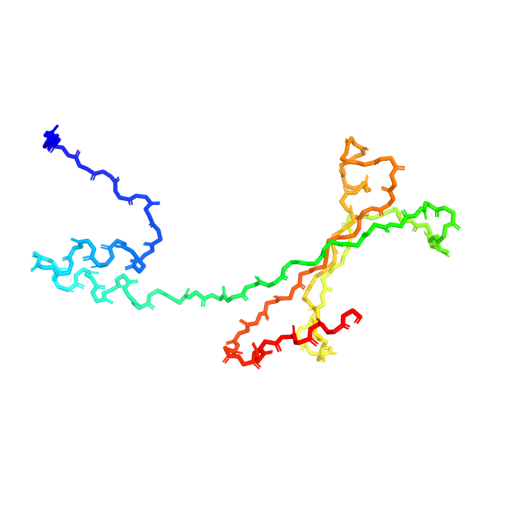THR A O 1
ATOM 744 N N . CYS A 1 97 ? 7.807 -6.133 6.479 1.00 42.53 97 CYS A N 1
ATOM 745 C CA . CYS A 1 97 ? 8.520 -7.402 6.437 1.00 42.53 97 CYS A CA 1
ATOM 746 C C . CYS A 1 97 ? 7.531 -8.522 6.119 1.00 42.53 97 CYS A C 1
ATOM 748 O O . CYS A 1 97 ? 6.815 -8.952 7.005 1.00 42.53 97 CYS A O 1
ATOM 750 N N . PHE A 1 98 ? 7.545 -9.036 4.887 1.00 37.16 98 PHE A N 1
ATOM 751 C CA . PHE A 1 98 ? 6.748 -10.165 4.372 1.00 37.16 98 PHE A CA 1
ATOM 752 C C . PHE A 1 98 ? 6.782 -11.415 5.291 1.00 37.16 98 PHE A C 1
ATOM 754 O O . PHE A 1 98 ? 7.493 -12.389 5.042 1.00 37.16 98 PHE A O 1
ATOM 761 N N . ARG A 1 99 ? 6.072 -11.377 6.421 1.00 38.34 99 ARG A N 1
ATOM 762 C CA . ARG A 1 99 ? 6.136 -12.397 7.473 1.00 38.34 99 ARG A CA 1
ATOM 763 C C . ARG A 1 99 ? 4.872 -12.438 8.326 1.00 38.34 99 ARG A C 1
ATOM 765 O O . ARG A 1 99 ? 4.917 -12.869 9.474 1.00 38.34 99 ARG A O 1
ATOM 772 N N . ILE A 1 100 ? 3.725 -12.102 7.745 1.00 39.47 100 ILE A N 1
ATOM 773 C CA . ILE A 1 100 ? 2.445 -12.614 8.233 1.00 39.47 100 ILE A CA 1
ATOM 774 C C . ILE A 1 100 ? 2.121 -13.866 7.421 1.00 39.47 100 ILE A C 1
ATOM 776 O O . ILE A 1 100 ? 1.463 -13.851 6.383 1.00 39.47 100 ILE A O 1
ATOM 780 N N . LEU A 1 101 ? 2.667 -14.970 7.937 1.00 35.81 101 LEU A N 1
ATOM 781 C CA . LEU A 1 101 ? 2.060 -16.293 7.899 1.00 35.81 101 LEU A CA 1
ATOM 782 C C . LEU A 1 101 ? 0.537 -16.126 7.952 1.00 35.81 101 LEU A C 1
ATOM 784 O O . LEU A 1 101 ? 0.047 -15.448 8.854 1.00 35.81 101 LEU A O 1
ATOM 788 N N . ALA A 1 102 ? -0.169 -16.713 6.983 1.00 37.28 102 ALA A N 1
ATOM 789 C CA . ALA A 1 102 ? -1.622 -16.776 6.917 1.00 37.28 102 ALA A CA 1
ATOM 790 C C . ALA A 1 102 ? -2.242 -16.743 8.320 1.00 37.28 102 ALA A C 1
ATOM 792 O O . ALA A 1 102 ? -2.087 -17.692 9.096 1.00 37.28 102 ALA A O 1
ATOM 793 N N . CYS A 1 103 ? -2.914 -15.636 8.652 1.00 33.84 103 CYS A N 1
ATOM 794 C CA . CYS A 1 103 ? -3.817 -15.580 9.788 1.00 33.84 103 CYS A CA 1
ATOM 795 C C . CYS A 1 103 ? -4.869 -16.656 9.533 1.00 33.84 103 CYS A C 1
ATOM 797 O O . CYS A 1 103 ? -5.831 -16.460 8.795 1.00 33.84 103 CYS A O 1
ATOM 799 N N . ARG A 1 104 ? -4.618 -17.835 10.101 1.00 35.09 104 ARG A N 1
ATOM 800 C CA . ARG A 1 104 ? -5.529 -18.961 10.191 1.00 35.09 104 ARG A CA 1
ATOM 801 C C . ARG A 1 104 ? -6.656 -18.511 11.119 1.00 35.09 104 ARG A C 1
ATOM 803 O O . ARG A 1 104 ? -6.658 -18.834 12.300 1.00 35.09 104 ARG A O 1
ATOM 810 N N . LEU A 1 105 ? -7.564 -17.695 10.590 1.00 32.72 105 LEU A N 1
ATOM 811 C CA . LEU A 1 105 ? -8.846 -17.387 11.202 1.00 32.72 105 LEU A CA 1
ATOM 812 C C . LEU A 1 105 ? -9.637 -18.699 11.199 1.00 32.72 105 LEU A C 1
ATOM 814 O O . LEU A 1 105 ? -10.234 -19.073 10.194 1.00 32.72 105 LEU A O 1
ATOM 818 N N . HIS A 1 106 ? -9.533 -19.457 12.289 1.00 29.53 106 HIS A N 1
ATOM 819 C CA . HIS A 1 106 ? -10.606 -20.368 12.663 1.00 29.53 106 HIS A CA 1
ATOM 820 C C . HIS A 1 106 ? -11.692 -19.482 13.265 1.00 29.53 106 HIS A C 1
ATOM 822 O O . HIS A 1 106 ? -11.451 -18.823 14.278 1.00 29.53 106 HIS A O 1
ATOM 828 N N . PHE A 1 107 ? -12.819 -19.407 12.560 1.00 38.09 107 PHE A N 1
ATOM 829 C CA . PHE A 1 107 ? -14.101 -19.088 13.174 1.00 38.09 107 PHE A CA 1
ATOM 830 C C . PHE A 1 107 ? -14.456 -20.170 14.196 1.00 38.09 107 PHE A C 1
ATOM 832 O O . PHE A 1 107 ? -14.073 -21.342 13.955 1.00 38.09 107 PHE A O 1
#

Solvent-accessible surface area (backbone atoms only — not comparable to full-atom values): 6790 Å² total; per-residue (Å²): 137,90,86,72,100,73,86,84,86,86,61,60,46,60,59,48,15,64,76,32,42,84,89,36,47,72,60,18,53,56,32,56,67,60,86,80,76,49,70,50,79,46,78,47,78,43,56,61,92,77,49,94,63,88,70,92,49,54,58,53,75,47,61,78,91,71,75,58,89,46,40,32,38,35,26,48,22,64,66,36,63,89,77,38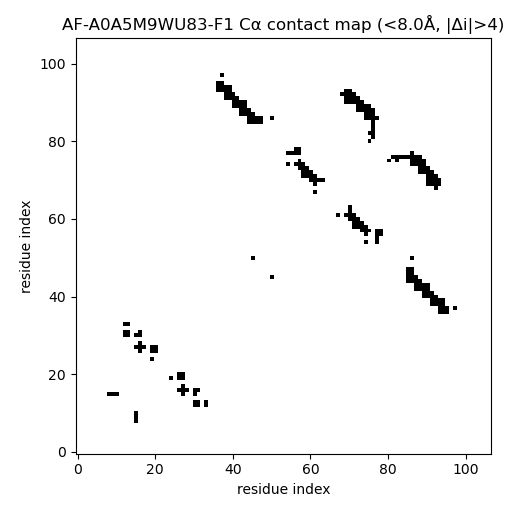,100,40,43,33,39,39,37,32,26,71,46,87,61,102,69,80,69,79,81,78,77,76,128

Nearest PDB structures (foldseek):
  2ivd-assembly2_B  TM=9.197E-01  e=3.847E-04  Myxococcus xanthus
  2ive-assembly2_B  TM=8.830E-01  e=2.788E-04  Myxococcus xanthus
  3i6d-assembly1_A  TM=8.529E-01  e=1.077E-03  Bacillus subtilis
  3i6d-assembly2_B  TM=8.532E-01  e=1.077E-03  Bacillus subtilis
  3hdq-assembly1_A  TM=7.645E-01  e=2.251E-01  Deinococcus radiodurans

Mean predicted aligned error: 8.65 Å

Foldseek 3Di:
DDDDPDDDDPDQLQVVLVVCCPPNVVSSVVSVPDDDWDKDKDKDWDAPVVPPDDPQDQWDADDVVVVDQFGIKGFCCNVPVVPDPTTMIITMGTDRDPDPDPPPPDD

Radius of gyration: 20.72 Å; Cα contacts (8 Å, |Δi|>4): 130; chains: 1; bounding box: 43×34×58 Å

Sequence (107 aa):
MFVADAVVIATPAYAAADMLAHDHKSIAEHLRSIPYASVMNVVLAYREQDVGVSLNSSGFVVPRKEERKITACTWTSCKWEHTAPAILFLISHIDTCFRILACRLHF

InterPro domains:
  IPR002937 Amine oxidase [PF01593] (3-85)

pLDDT: mean 82.32, std 17.97, range [29.53, 98.19]